Protein AF-A0A0L7M4U9-F1 (afdb_monomer_lite)

pLDDT: mean 90.12, std 8.56, range [61.0, 96.75]

Foldseek 3Di:
DAQVVVLVDDPVVQVVCVVVVNRHDDPVCSVVSNCVVVVHDDDDDD

Secondary structure (DSSP, 8-state):
--HHHHTT--HHHHHHHHHTT--S--HHHHHHHHHHHTT-------

Structure (mmCIF, N/CA/C/O backbone):
data_AF-A0A0L7M4U9-F1
#
_entry.id   AF-A0A0L7M4U9-F1
#
loop_
_atom_site.group_PDB
_atom_site.id
_atom_site.type_symbol
_atom_site.label_atom_id
_atom_site.label_alt_id
_atom_site.label_comp_id
_atom_site.label_asym_id
_atom_site.label_entity_id
_atom_site.label_seq_id
_atom_site.pdbx_PDB_ins_code
_atom_site.Cartn_x
_atom_site.Cartn_y
_atom_site.Cartn_z
_atom_site.occupancy
_atom_site.B_iso_or_equiv
_atom_site.auth_seq_id
_atom_site.auth_comp_id
_atom_site.auth_asym_id
_atom_site.auth_atom_id
_atom_site.pdbx_PDB_model_num
ATOM 1 N N . MET A 1 1 ? -13.708 1.726 -4.522 1.00 66.12 1 MET A N 1
ATOM 2 C CA . MET A 1 1 ? -12.328 1.730 -5.029 1.00 66.12 1 MET A CA 1
ATOM 3 C C . MET A 1 1 ? -11.435 1.912 -3.825 1.00 66.12 1 MET A C 1
ATOM 5 O O . MET A 1 1 ? -11.608 2.900 -3.118 1.00 66.12 1 MET A O 1
ATOM 9 N N . SER A 1 2 ? -10.621 0.905 -3.521 1.00 87.75 2 SER A N 1
ATOM 10 C CA . SER A 1 2 ? -9.710 0.892 -2.372 1.00 87.75 2 SER A CA 1
ATOM 11 C C . SER A 1 2 ? -8.438 1.680 -2.696 1.00 87.75 2 SER A C 1
ATOM 13 O O . SER A 1 2 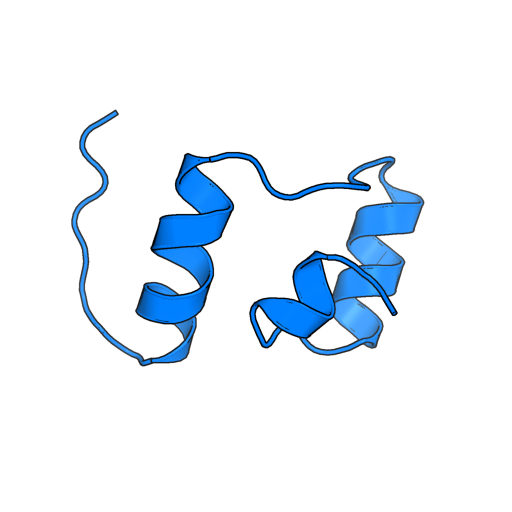? -7.964 1.641 -3.831 1.00 87.75 2 SER A O 1
ATOM 15 N N . ALA A 1 3 ? -7.829 2.333 -1.701 1.00 92.19 3 ALA A N 1
ATOM 16 C CA . ALA A 1 3 ? -6.535 3.010 -1.865 1.00 92.19 3 ALA A CA 1
ATOM 17 C C . ALA A 1 3 ? -5.429 2.050 -2.352 1.00 92.19 3 ALA A C 1
ATOM 19 O O . ALA A 1 3 ? -4.464 2.461 -2.989 1.00 92.19 3 ALA A O 1
ATOM 20 N N . PHE A 1 4 ? -5.579 0.751 -2.085 1.00 95.00 4 PHE A N 1
ATOM 21 C CA . PHE A 1 4 ? -4.680 -0.292 -2.569 1.00 95.00 4 PHE A CA 1
ATOM 22 C C . PHE A 1 4 ? -4.902 -0.662 -4.045 1.00 95.00 4 PHE A C 1
ATOM 24 O O . PHE A 1 4 ? -3.938 -1.022 -4.724 1.00 95.00 4 PHE A O 1
ATOM 31 N N . GLU A 1 5 ? -6.128 -0.535 -4.566 1.00 94.75 5 GLU A N 1
ATOM 32 C CA . GLU A 1 5 ? -6.410 -0.740 -5.997 1.00 94.75 5 GLU A CA 1
ATOM 33 C C . GLU A 1 5 ? -5.725 0.343 -6.841 1.00 94.75 5 GLU A C 1
ATOM 35 O O . GLU A 1 5 ? -5.189 0.049 -7.909 1.00 94.75 5 GLU A O 1
ATOM 40 N N . GLU A 1 6 ? -5.653 1.578 -6.335 1.00 94.12 6 GLU A N 1
ATOM 41 C CA . GLU A 1 6 ? -4.935 2.687 -6.984 1.00 94.12 6 GLU A CA 1
ATOM 42 C C . GLU A 1 6 ? -3.418 2.446 -7.067 1.00 94.12 6 GLU A C 1
ATOM 44 O O . GLU A 1 6 ? -2.762 2.924 -7.993 1.00 94.12 6 GLU A O 1
ATOM 49 N N . LEU A 1 7 ? -2.861 1.655 -6.142 1.00 94.50 7 LEU A N 1
ATOM 50 C CA . LEU A 1 7 ? -1.458 1.222 -6.168 1.00 94.50 7 LEU A CA 1
ATOM 51 C C . LEU A 1 7 ? -1.212 0.016 -7.091 1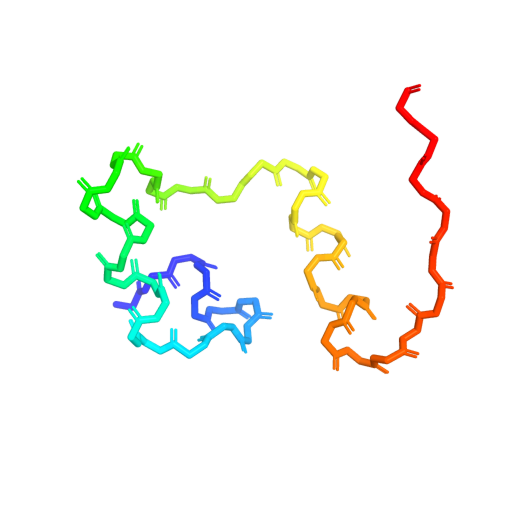.00 94.50 7 LEU A C 1
ATOM 53 O O . LEU A 1 7 ? -0.069 -0.424 -7.227 1.00 94.50 7 LEU A O 1
ATOM 57 N N . GLY A 1 8 ? -2.260 -0.516 -7.728 1.00 93.50 8 GLY A N 1
ATOM 58 C CA . GLY A 1 8 ? -2.180 -1.627 -8.677 1.00 93.50 8 GLY A CA 1
ATOM 59 C C . GLY A 1 8 ? -2.392 -3.016 -8.070 1.00 93.50 8 GLY A C 1
ATOM 60 O O . GLY A 1 8 ? -2.114 -4.010 -8.743 1.00 93.50 8 GLY A O 1
ATOM 61 N N . LEU A 1 9 ? -2.868 -3.120 -6.821 1.00 95.06 9 LEU A N 1
ATOM 62 C CA . LEU A 1 9 ? -3.244 -4.414 -6.246 1.00 95.06 9 LEU A CA 1
ATOM 63 C C . LEU A 1 9 ? -4.586 -4.900 -6.802 1.00 95.06 9 LEU A C 1
ATOM 65 O O . LEU A 1 9 ? -5.504 -4.124 -7.048 1.00 95.06 9 LEU A O 1
ATOM 69 N N . HIS A 1 10 ? -4.700 -6.217 -6.980 1.00 95.44 10 HIS A N 1
ATOM 70 C CA . HIS A 1 10 ? -5.945 -6.847 -7.414 1.00 95.44 10 HIS A CA 1
ATOM 71 C C . HIS A 1 10 ? -7.027 -6.721 -6.329 1.00 95.44 10 HIS A C 1
ATOM 73 O O . HIS A 1 10 ? -6.728 -6.781 -5.131 1.00 95.44 10 HIS A O 1
ATOM 79 N N . SER A 1 11 ? -8.287 -6.607 -6.746 1.00 93.75 11 SER A N 1
ATOM 80 C CA . SER A 1 11 ? -9.444 -6.414 -5.863 1.00 93.75 11 SER A CA 1
ATOM 81 C C . SER A 1 11 ? -9.595 -7.525 -4.817 1.00 93.75 11 SER A C 1
ATOM 83 O O . SER A 1 11 ? -9.894 -7.238 -3.661 1.00 93.75 11 SER A O 1
ATOM 85 N N . ASP A 1 12 ? -9.289 -8.777 -5.174 1.00 96.06 12 ASP A N 1
ATOM 86 C CA . ASP A 1 12 ? -9.313 -9.909 -4.232 1.00 96.06 12 ASP A CA 1
ATOM 87 C C . ASP A 1 12 ? -8.358 -9.709 -3.046 1.00 96.06 12 ASP A C 1
ATOM 89 O O . ASP A 1 12 ? -8.692 -10.035 -1.907 1.00 96.06 12 ASP A O 1
ATOM 93 N N . LEU A 1 13 ? -7.169 -9.147 -3.293 1.00 95.19 13 LEU A N 1
ATOM 94 C CA . LEU A 1 13 ? -6.208 -8.859 -2.231 1.00 95.19 13 LEU A CA 1
ATOM 95 C C . LEU A 1 13 ? -6.659 -7.657 -1.395 1.00 95.19 13 LEU A C 1
ATOM 97 O O . LEU A 1 13 ? -6.506 -7.677 -0.176 1.00 95.19 13 LEU A O 1
ATOM 101 N N . CYS A 1 14 ? -7.263 -6.649 -2.026 1.00 95.50 14 CYS A N 1
ATOM 102 C CA . CYS A 1 14 ? -7.823 -5.494 -1.323 1.00 95.50 14 CYS A CA 1
ATOM 103 C C . CYS A 1 14 ? -8.948 -5.913 -0.365 1.00 95.50 14 CYS A C 1
ATOM 105 O O . CYS A 1 14 ? -8.941 -5.503 0.792 1.00 95.50 14 CYS A O 1
ATOM 107 N N . ALA A 1 15 ? -9.830 -6.827 -0.785 1.00 94.62 15 ALA A N 1
ATOM 108 C CA . ALA A 1 15 ? -10.873 -7.387 0.077 1.00 94.62 15 ALA A CA 1
ATOM 109 C C . ALA A 1 15 ? -10.296 -8.137 1.294 1.00 94.62 15 ALA A C 1
ATOM 111 O O . ALA A 1 15 ? -10.866 -8.109 2.388 1.00 94.62 15 ALA A O 1
ATOM 112 N N . VAL A 1 16 ? -9.145 -8.800 1.131 1.00 96.75 16 VAL A N 1
ATOM 113 C CA . VAL A 1 16 ? -8.431 -9.433 2.250 1.00 96.75 16 VAL A CA 1
ATOM 114 C C . VAL A 1 16 ? -7.840 -8.382 3.192 1.00 96.75 16 VAL A C 1
ATOM 116 O O . VAL A 1 16 ? -7.955 -8.550 4.405 1.00 96.75 16 VAL A O 1
ATOM 119 N N . LEU A 1 17 ? -7.234 -7.309 2.676 1.00 95.75 17 LEU A N 1
ATOM 120 C CA . LEU A 1 17 ? -6.682 -6.222 3.496 1.00 95.75 17 LEU A CA 1
ATOM 121 C C . LEU A 1 17 ? -7.772 -5.550 4.342 1.00 95.75 17 LEU A C 1
ATOM 123 O O . LEU A 1 17 ? -7.623 -5.457 5.562 1.00 95.75 17 LEU A O 1
ATOM 127 N N . GLU A 1 18 ? -8.908 -5.216 3.730 1.00 94.12 18 GLU A N 1
ATOM 128 C CA . GLU A 1 18 ? -10.072 -4.634 4.414 1.00 94.12 18 GLU A CA 1
ATOM 129 C C . GLU A 1 18 ? -10.623 -5.569 5.500 1.00 94.12 18 GLU A C 1
ATOM 131 O O . GLU A 1 18 ? -10.866 -5.152 6.632 1.00 94.12 18 GLU A O 1
ATOM 136 N N . LYS A 1 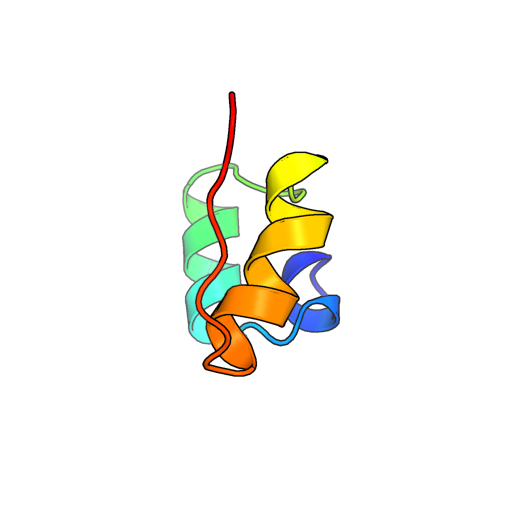19 ? -10.735 -6.876 5.217 1.00 96.12 19 LYS A N 1
ATOM 137 C CA . LYS A 1 19 ? -11.167 -7.870 6.218 1.00 96.12 19 LYS A CA 1
ATOM 138 C C . LYS A 1 19 ? -10.237 -7.934 7.439 1.00 96.12 19 LYS A C 1
ATOM 140 O O . LYS A 1 19 ? -10.675 -8.344 8.513 1.00 96.12 19 LYS A O 1
ATOM 145 N N . ASN A 1 20 ? -8.971 -7.554 7.280 1.00 96.19 20 ASN A N 1
ATOM 146 C CA . ASN A 1 20 ? -7.988 -7.495 8.363 1.00 96.19 20 ASN A CA 1
ATOM 147 C C . ASN A 1 20 ? -7.875 -6.097 9.002 1.00 96.19 20 ASN A C 1
ATOM 149 O O . ASN A 1 20 ? -6.997 -5.892 9.839 1.00 96.19 20 ASN A O 1
ATOM 153 N N . GLY A 1 21 ? -8.752 -5.151 8.643 1.00 95.25 21 GLY A N 1
ATOM 154 C CA . GLY A 1 21 ? -8.743 -3.782 9.171 1.00 95.25 21 GLY A CA 1
ATOM 155 C C . GLY A 1 21 ? -7.598 -2.924 8.631 1.00 95.25 21 GLY A C 1
ATOM 156 O O . GLY A 1 21 ? -7.137 -2.010 9.314 1.00 95.25 21 GLY A O 1
ATOM 157 N N . ILE A 1 22 ? -7.089 -3.249 7.439 1.00 95.50 22 ILE A N 1
ATOM 158 C CA . ILE A 1 22 ? -6.044 -2.486 6.754 1.00 95.50 22 ILE A CA 1
ATOM 159 C C . ILE A 1 22 ? -6.708 -1.696 5.628 1.00 95.50 22 ILE A C 1
ATOM 161 O O . ILE A 1 22 ? -6.790 -2.154 4.490 1.00 95.50 22 ILE A O 1
ATOM 165 N N . ASP A 1 23 ? -7.176 -0.498 5.963 1.00 92.06 23 ASP A N 1
ATOM 166 C CA . ASP A 1 23 ? -7.975 0.321 5.044 1.00 92.06 23 ASP A CA 1
ATOM 167 C C . ASP A 1 23 ? -7.116 1.237 4.159 1.00 92.06 23 ASP A C 1
ATOM 169 O O . ASP A 1 23 ? -7.513 1.599 3.052 1.00 92.06 23 ASP A O 1
ATOM 173 N N . LEU A 1 24 ? -5.927 1.623 4.641 1.00 95.81 24 LEU A N 1
ATOM 174 C CA . LEU A 1 24 ? -5.037 2.563 3.963 1.00 95.81 24 LEU A CA 1
ATOM 175 C C . LEU A 1 24 ? -3.591 2.053 3.924 1.00 95.81 24 LEU A C 1
ATOM 177 O O . LEU A 1 24 ? -3.092 1.533 4.928 1.00 95.81 24 LEU A O 1
ATOM 181 N N . PRO A 1 25 ? -2.879 2.245 2.800 1.00 95.38 25 PRO A N 1
ATOM 182 C CA . PRO A 1 25 ? -1.452 1.989 2.737 1.00 95.38 25 PRO A CA 1
ATOM 183 C C . PRO A 1 25 ? -0.698 2.997 3.608 1.00 95.38 25 PRO A C 1
ATOM 185 O O . PRO A 1 25 ? -0.963 4.199 3.589 1.00 95.38 25 PRO A O 1
ATOM 188 N N . THR A 1 26 ? 0.294 2.504 4.341 1.00 94.94 26 THR A N 1
ATOM 189 C CA . THR A 1 26 ? 1.286 3.352 5.013 1.00 94.94 26 THR A CA 1
ATOM 190 C C . THR A 1 26 ? 2.163 4.080 3.990 1.00 94.94 26 THR A C 1
ATOM 192 O O . THR A 1 26 ? 2.271 3.647 2.842 1.00 94.94 26 THR A O 1
ATOM 195 N N . ALA A 1 27 ? 2.851 5.149 4.404 1.00 94.12 27 ALA A N 1
ATOM 196 C CA . ALA A 1 27 ? 3.739 5.914 3.519 1.00 94.12 27 ALA A CA 1
ATOM 197 C C . ALA A 1 27 ? 4.754 5.014 2.787 1.00 94.12 27 ALA A C 1
ATOM 199 O O . ALA A 1 27 ? 4.925 5.111 1.575 1.00 94.12 27 ALA A O 1
ATOM 200 N N . ILE A 1 28 ? 5.347 4.047 3.495 1.00 93.62 28 ILE A N 1
ATOM 201 C CA . ILE A 1 28 ? 6.319 3.138 2.884 1.00 93.62 28 ILE A CA 1
ATOM 202 C C . ILE A 1 28 ? 5.674 2.165 1.895 1.00 93.62 28 ILE A C 1
ATOM 204 O O . ILE A 1 28 ? 6.293 1.778 0.908 1.00 93.62 28 ILE A O 1
ATOM 208 N N . GLN A 1 29 ? 4.419 1.775 2.119 1.00 94.00 29 GLN A N 1
ATOM 209 C CA .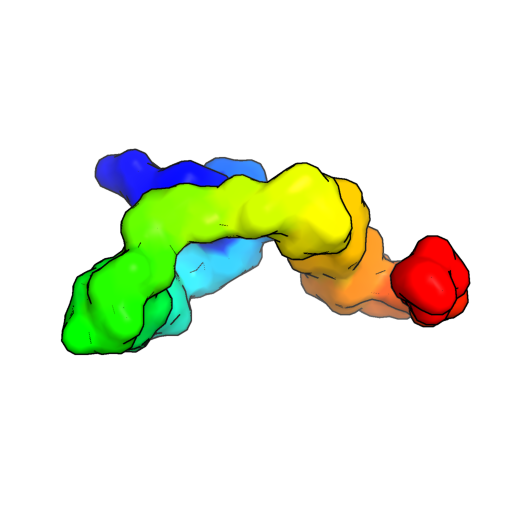 GLN A 1 29 ? 3.661 0.923 1.201 1.00 94.00 29 GLN A CA 1
ATOM 210 C C . GLN A 1 29 ? 3.249 1.681 -0.063 1.00 94.00 29 GLN A C 1
ATOM 212 O O . GLN A 1 29 ? 3.326 1.110 -1.147 1.00 94.00 29 GLN A O 1
ATOM 217 N N . GLN A 1 30 ? 2.884 2.960 0.054 1.00 95.06 30 GLN A N 1
ATOM 218 C CA . GLN A 1 30 ? 2.593 3.816 -1.102 1.00 95.06 30 GLN A CA 1
ATOM 219 C C . GLN A 1 30 ? 3.790 3.904 -2.057 1.00 95.06 30 GLN A C 1
ATOM 221 O O . GLN A 1 30 ? 3.613 3.857 -3.271 1.00 95.06 30 GLN A O 1
ATOM 226 N N . GLU A 1 31 ? 5.010 3.964 -1.519 1.00 92.38 31 GLU A N 1
ATOM 227 C CA . GLU A 1 31 ? 6.235 3.989 -2.323 1.00 92.38 31 GLU A CA 1
ATOM 228 C C . GLU A 1 31 ? 6.652 2.595 -2.816 1.00 92.38 31 GLU A C 1
ATOM 230 O O . GLU A 1 31 ? 7.040 2.425 -3.972 1.00 92.38 31 GLU A O 1
ATOM 235 N N . SER A 1 32 ? 6.580 1.577 -1.954 1.00 92.75 32 SER A N 1
ATOM 236 C CA . SER A 1 32 ? 7.141 0.248 -2.240 1.00 92.75 32 SER A CA 1
ATOM 237 C C . SER A 1 32 ? 6.233 -0.669 -3.056 1.00 92.75 32 SER A C 1
ATOM 239 O O . SER A 1 32 ? 6.752 -1.471 -3.839 1.00 92.75 32 SER A O 1
ATOM 241 N N . ILE A 1 33 ? 4.904 -0.576 -2.924 1.00 94.00 33 ILE A N 1
ATOM 242 C CA . ILE A 1 33 ? 3.966 -1.443 -3.659 1.00 94.00 33 ILE A CA 1
ATOM 243 C C . ILE A 1 33 ? 4.144 -1.269 -5.177 1.00 94.00 33 ILE A C 1
ATOM 245 O O . ILE A 1 33 ? 4.411 -2.274 -5.844 1.00 94.00 33 ILE A O 1
ATOM 249 N N . PRO A 1 34 ? 4.128 -0.044 -5.744 1.00 92.19 34 PRO A N 1
ATOM 250 C CA . PRO A 1 34 ? 4.325 0.138 -7.183 1.00 92.19 34 PRO A CA 1
ATOM 251 C C . PRO A 1 34 ? 5.697 -0.352 -7.672 1.00 92.19 34 PRO A C 1
ATOM 253 O O . PRO A 1 34 ? 5.807 -0.926 -8.757 1.00 92.19 34 PRO A O 1
ATOM 256 N N . LEU A 1 35 ? 6.754 -0.173 -6.868 1.00 91.69 35 LEU A N 1
ATOM 257 C CA . LEU A 1 35 ? 8.104 -0.646 -7.199 1.00 91.69 35 LEU A CA 1
ATOM 258 C C . LEU A 1 35 ? 8.175 -2.177 -7.243 1.00 91.69 35 LEU A C 1
ATOM 260 O O . LEU A 1 35 ? 8.761 -2.740 -8.171 1.00 91.69 35 LEU A O 1
ATOM 264 N N . THR A 1 36 ? 7.543 -2.829 -6.265 1.00 90.38 36 THR A N 1
ATOM 265 C CA . THR A 1 36 ? 7.468 -4.292 -6.158 1.00 90.38 36 THR A CA 1
ATOM 266 C C . THR A 1 36 ? 6.714 -4.883 -7.344 1.00 90.38 36 THR A C 1
ATOM 268 O O . THR A 1 36 ? 7.216 -5.794 -8.002 1.00 90.38 36 THR A O 1
ATOM 271 N N . LEU A 1 37 ? 5.534 -4.335 -7.654 1.00 90.75 37 LEU A N 1
ATOM 272 C CA . LEU A 1 37 ? 4.700 -4.792 -8.770 1.00 90.75 37 LEU A CA 1
ATOM 273 C C . LEU A 1 37 ? 5.371 -4.553 -10.127 1.00 90.75 37 LEU A C 1
ATOM 275 O O . LEU A 1 37 ? 5.240 -5.369 -11.036 1.00 90.75 37 LEU A O 1
ATOM 279 N N . GLY A 1 38 ? 6.156 -3.480 -10.251 1.00 88.88 38 GLY A N 1
ATOM 280 C CA . GLY A 1 38 ? 6.973 -3.201 -11.431 1.00 88.88 38 GLY A CA 1
ATOM 281 C C . GLY A 1 38 ? 8.195 -4.114 -11.598 1.00 88.88 38 GLY A C 1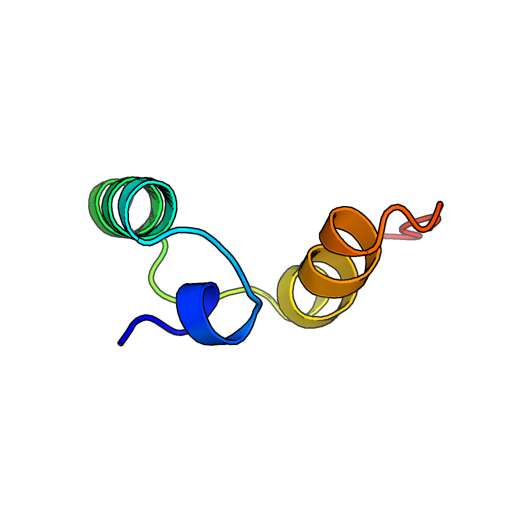
ATOM 282 O O . GLY A 1 38 ? 8.996 -3.876 -12.503 1.00 88.88 38 GLY A O 1
ATOM 283 N N . GLY A 1 39 ? 8.390 -5.109 -10.721 1.00 84.62 39 GLY A N 1
ATOM 284 C CA . GLY A 1 39 ? 9.526 -6.034 -10.759 1.00 84.62 39 GLY A CA 1
ATOM 285 C C . GLY A 1 39 ? 10.871 -5.373 -10.448 1.00 84.62 39 GLY A C 1
ATOM 286 O O . GLY A 1 39 ? 11.927 -5.930 -10.755 1.00 84.62 39 GLY A O 1
ATOM 287 N N . ARG A 1 40 ? 10.860 -4.167 -9.864 1.00 77.44 40 ARG A N 1
ATOM 288 C CA . ARG A 1 40 ? 12.086 -3.447 -9.523 1.00 77.44 40 ARG A CA 1
ATOM 289 C C . ARG A 1 40 ? 12.598 -3.937 -8.182 1.00 77.44 40 ARG A C 1
ATOM 291 O O . ARG A 1 40 ? 11.874 -3.990 -7.192 1.00 77.44 40 ARG A O 1
ATOM 298 N N . ARG A 1 41 ? 13.892 -4.233 -8.128 1.00 78.19 41 ARG A N 1
ATOM 299 C CA . ARG A 1 41 ? 14.571 -4.461 -6.856 1.00 78.19 41 ARG A CA 1
ATOM 300 C C . ARG A 1 41 ? 14.717 -3.117 -6.149 1.00 78.19 41 ARG A C 1
ATOM 302 O O . ARG A 1 41 ? 15.368 -2.219 -6.678 1.00 78.19 41 ARG A O 1
ATOM 309 N N . PHE A 1 42 ? 14.132 -2.992 -4.968 1.00 79.00 42 PHE A N 1
ATOM 310 C CA . PHE A 1 42 ? 14.316 -1.841 -4.091 1.00 79.00 42 PHE A CA 1
ATOM 311 C C . PHE A 1 42 ? 14.849 -2.322 -2.739 1.00 79.00 42 PHE A C 1
ATOM 313 O O . PHE A 1 42 ? 14.626 -3.466 -2.340 1.00 79.00 42 PHE A O 1
ATOM 320 N N . MET A 1 43 ? 15.607 -1.465 -2.063 1.00 79.00 43 MET A N 1
ATOM 321 C CA . MET A 1 43 ? 16.055 -1.695 -0.696 1.00 79.00 43 MET A CA 1
ATOM 322 C C . MET A 1 43 ? 15.294 -0.723 0.192 1.00 79.00 43 MET A C 1
ATOM 324 O O . MET A 1 43 ? 15.433 0.488 0.057 1.00 79.00 43 MET A O 1
ATOM 328 N N . CYS A 1 44 ? 14.476 -1.276 1.075 1.00 78.06 44 CYS A N 1
ATOM 329 C CA . CYS A 1 44 ? 13.794 -0.523 2.108 1.00 78.06 44 CYS A CA 1
ATOM 330 C C . CYS A 1 44 ? 14.778 -0.312 3.264 1.00 78.06 44 CYS A C 1
ATOM 332 O O . CYS A 1 44 ? 15.152 -1.280 3.926 1.00 78.06 44 CYS A O 1
ATOM 334 N N . LEU A 1 45 ? 15.241 0.920 3.469 1.00 67.0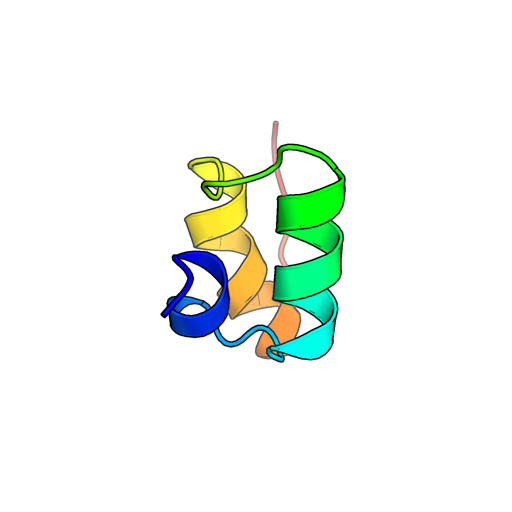0 45 LEU A N 1
ATOM 335 C CA . LEU A 1 45 ? 16.008 1.300 4.656 1.00 67.00 45 LEU A CA 1
ATOM 336 C C . LEU A 1 45 ? 15.022 1.909 5.653 1.00 67.00 45 LEU A C 1
ATOM 338 O O . LEU A 1 45 ? 14.693 3.088 5.551 1.00 67.00 45 LEU A O 1
ATOM 342 N N . CYS A 1 46 ? 14.493 1.061 6.533 1.00 61.00 46 CYS A N 1
ATOM 343 C CA . CYS A 1 46 ? 13.691 1.475 7.681 1.00 61.00 46 CYS A CA 1
ATOM 344 C C . CYS A 1 46 ? 14.594 1.852 8.856 1.00 61.00 46 CYS A C 1
ATOM 346 O O . CYS A 1 46 ? 15.614 1.149 9.048 1.00 61.00 46 CYS A O 1
#

Organism: Plasmodium falciparum (isolate Dd2) (NCBI:txid57267)

Sequence (46 aa):
MSAFEELGLHSDLCAVLEKNGIDLPTAIQQESIPLTLGGRRFMCLC

Radius of gyration: 10.94 Å; chains: 1; bounding box: 28×16×21 Å

InterPro domains:
  IPR014014 RNA helicase, DEAD-box type, Q motif [PS51195] (2-30)
  IPR027417 P-loop containing nucleoside triphosphate hydrolase [G3DSA:3.40.50.300] (1-46)
  IPR027417 P-loop containing nucleoside triphosphate hydrolase [SSF52540] (3-44)